Protein AF-A0A3D4B8N1-F1 (afdb_monomer_lite)

Sequence (83 aa):
GSTLLFGEALIHATGLIRSDRERVILIGGYTPTMFQAWNGQEPSPAFIERIPEHLKPLISGSDRWQWQRRSRPLDMQVETEEN

Secondary structure (DSSP, 8-state):
-------TT----PPPP-SSS-----------TTSPPPTT-PPPHHHHTTS-TTTHHHHH-TTTT--------TT--------

Structure (mmCIF, N/CA/C/O backbone):
data_AF-A0A3D4B8N1-F1
#
_entry.id   AF-A0A3D4B8N1-F1
#
loop_
_atom_site.group_PDB
_atom_site.id
_atom_site.type_symbol
_atom_site.label_atom_id
_atom_site.label_alt_id
_atom_site.label_comp_id
_atom_site.label_asym_id
_atom_site.label_entity_id
_atom_site.label_seq_id
_atom_site.pdbx_PDB_ins_code
_atom_site.Cartn_x
_atom_site.Cartn_y
_atom_site.Cartn_z
_atom_site.occupancy
_atom_site.B_iso_or_equiv
_atom_site.auth_seq_id
_atom_site.auth_comp_id
_atom_site.auth_asym_id
_atom_site.auth_atom_id
_atom_site.pdbx_PDB_model_num
ATOM 1 N N . GLY A 1 1 ? -10.163 -13.342 5.146 1.00 86.56 1 GLY A N 1
ATOM 2 C CA . GLY A 1 1 ? -10.456 -12.026 5.748 1.00 86.56 1 GLY A CA 1
ATOM 3 C C . GLY A 1 1 ? -11.293 -11.231 4.775 1.00 86.56 1 GLY A C 1
ATOM 4 O O . GLY A 1 1 ? -11.134 -11.441 3.580 1.00 86.56 1 GLY A O 1
ATOM 5 N N . SER A 1 2 ? -12.199 -10.384 5.257 1.00 94.69 2 SER A N 1
ATOM 6 C CA . SER A 1 2 ? -12.960 -9.487 4.377 1.00 94.69 2 SER A CA 1
ATOM 7 C C . SER A 1 2 ? -12.076 -8.335 3.900 1.00 94.69 2 SER A C 1
ATOM 9 O O . SER A 1 2 ? -11.244 -7.849 4.666 1.00 94.69 2 SER A O 1
ATOM 11 N N . THR A 1 3 ? -12.292 -7.879 2.666 1.00 95.75 3 THR A N 1
ATOM 12 C CA . THR A 1 3 ? -11.557 -6.759 2.062 1.00 95.75 3 THR A CA 1
ATOM 13 C C . THR A 1 3 ? -12.527 -5.645 1.695 1.00 95.75 3 THR A C 1
ATOM 15 O O . THR A 1 3 ? -13.576 -5.902 1.108 1.00 95.75 3 THR A O 1
ATOM 18 N N . LEU A 1 4 ? -12.162 -4.404 2.019 1.00 94.62 4 LEU A N 1
ATOM 19 C CA . LEU A 1 4 ? -12.836 -3.202 1.540 1.00 94.62 4 LEU A CA 1
ATOM 20 C C . LEU A 1 4 ? -11.969 -2.568 0.446 1.00 94.62 4 LEU A C 1
ATOM 22 O O . LEU A 1 4 ? -10.843 -2.164 0.726 1.00 94.62 4 LEU A O 1
ATOM 26 N N . LEU A 1 5 ? -12.493 -2.484 -0.778 1.00 95.50 5 LEU A N 1
ATOM 27 C CA . LEU A 1 5 ? -11.869 -1.762 -1.888 1.00 95.50 5 LEU A CA 1
ATOM 28 C C . LEU A 1 5 ? -12.618 -0.451 -2.113 1.00 95.50 5 LEU A C 1
ATOM 30 O O . LEU A 1 5 ? -13.844 -0.443 -2.208 1.00 95.50 5 LEU A O 1
ATOM 34 N N . PHE A 1 6 ? -11.882 0.645 -2.228 1.00 95.12 6 PHE A N 1
ATOM 35 C CA . PHE A 1 6 ? -12.443 1.947 -2.553 1.00 95.12 6 PHE A CA 1
ATOM 36 C C . PHE A 1 6 ? -11.511 2.726 -3.476 1.00 95.12 6 PHE A C 1
ATOM 38 O O . PHE A 1 6 ? -10.304 2.499 -3.496 1.00 95.12 6 PHE A O 1
ATOM 45 N N . GLY A 1 7 ? -12.098 3.625 -4.267 1.00 93.88 7 GLY A N 1
ATOM 46 C CA . GLY A 1 7 ? -11.348 4.529 -5.134 1.00 93.88 7 GLY A CA 1
ATOM 47 C C . GLY A 1 7 ? -10.765 5.713 -4.364 1.00 93.88 7 GLY A C 1
ATOM 48 O O . GLY A 1 7 ? -11.257 6.073 -3.297 1.00 93.88 7 GLY A O 1
ATOM 49 N N . GLU A 1 8 ? -9.757 6.353 -4.954 1.00 91.19 8 GLU A N 1
ATOM 50 C CA . GLU A 1 8 ? -9.018 7.480 -4.365 1.00 91.19 8 GLU A CA 1
ATOM 51 C C . GLU A 1 8 ? -9.926 8.626 -3.884 1.00 91.19 8 GLU A C 1
ATOM 53 O O . GLU A 1 8 ? -9.705 9.190 -2.818 1.00 91.19 8 GLU A O 1
ATOM 58 N N . ALA A 1 9 ? -10.990 8.933 -4.628 1.00 94.44 9 ALA A N 1
ATOM 59 C CA . ALA A 1 9 ? -11.890 10.045 -4.322 1.00 94.44 9 ALA A CA 1
ATOM 60 C C . ALA A 1 9 ? -12.923 9.753 -3.212 1.00 94.44 9 ALA A C 1
ATOM 62 O O . ALA A 1 9 ? -13.748 10.618 -2.907 1.00 94.44 9 ALA A O 1
ATOM 63 N N . LEU A 1 10 ? -12.939 8.551 -2.621 1.00 96.12 10 LEU A N 1
ATOM 64 C CA . LEU A 1 10 ? -13.893 8.236 -1.559 1.00 96.12 10 LEU A CA 1
ATOM 65 C C . LEU A 1 10 ? -13.571 9.052 -0.300 1.00 96.12 10 LEU A C 1
ATOM 67 O O . LEU A 1 10 ? -12.522 8.870 0.313 1.00 96.12 10 LEU A O 1
ATOM 71 N N . ILE A 1 11 ? -14.512 9.878 0.155 1.00 96.69 11 ILE A N 1
ATOM 72 C CA . ILE A 1 11 ? -14.431 10.503 1.479 1.00 96.69 11 ILE A CA 1
ATOM 73 C C . ILE A 1 11 ? -14.669 9.419 2.532 1.00 96.69 11 ILE A C 1
ATOM 75 O O . ILE A 1 11 ? -15.733 8.801 2.570 1.00 96.69 11 ILE A O 1
ATOM 79 N N . HIS A 1 12 ? -13.684 9.186 3.393 1.00 94.69 12 HIS A N 1
ATOM 80 C CA . HIS A 1 12 ? -13.751 8.165 4.432 1.00 94.69 12 HIS A CA 1
ATOM 81 C C . HIS A 1 12 ? -12.976 8.591 5.682 1.00 94.69 12 HIS A C 1
ATOM 83 O O . HIS A 1 12 ? -12.142 9.493 5.646 1.00 94.69 12 HIS A O 1
ATOM 89 N N . ALA A 1 13 ? -13.271 7.934 6.804 1.00 94.62 13 ALA A N 1
ATOM 90 C CA . ALA A 1 13 ? -12.569 8.121 8.065 1.00 94.62 13 ALA A CA 1
ATOM 91 C C . ALA A 1 13 ? -12.599 6.831 8.889 1.00 94.62 13 ALA A C 1
ATOM 93 O O . ALA A 1 13 ? -13.521 6.017 8.788 1.00 94.62 13 ALA A O 1
ATOM 94 N N . THR A 1 14 ? -11.601 6.664 9.750 1.00 93.06 14 THR A N 1
ATOM 95 C CA . THR A 1 14 ? -11.557 5.555 10.700 1.00 93.06 14 THR A CA 1
ATOM 96 C C . THR A 1 14 ? -12.609 5.757 11.794 1.00 93.06 14 THR A C 1
ATOM 98 O O . THR A 1 14 ? -12.623 6.780 12.473 1.00 93.06 14 THR A O 1
ATOM 101 N N . GLY A 1 15 ? -13.486 4.770 12.000 1.00 93.81 15 GLY A N 1
ATOM 102 C CA . GLY A 1 15 ? -14.504 4.835 13.055 1.00 93.81 15 GLY A CA 1
ATOM 103 C C . GLY A 1 15 ? -13.916 4.729 14.469 1.00 93.81 15 GLY A C 1
ATOM 104 O O . GLY A 1 15 ? -12.916 4.036 14.671 1.00 93.81 15 GLY A O 1
ATOM 105 N N . LEU A 1 16 ? -14.572 5.353 15.454 1.00 95.56 16 LEU A N 1
ATOM 106 C CA . LEU A 1 16 ? -14.193 5.297 16.873 1.00 95.56 16 LEU A CA 1
ATOM 107 C C . LEU A 1 16 ? -14.186 3.851 17.407 1.00 95.56 16 LEU A C 1
ATOM 109 O O . LEU A 1 16 ? -15.152 3.112 17.210 1.00 95.56 16 LEU A O 1
ATOM 113 N N . ILE A 1 17 ? -13.126 3.465 18.123 1.00 96.31 17 ILE A N 1
ATOM 114 C CA . ILE A 1 17 ? -13.059 2.184 18.842 1.00 96.31 17 ILE A CA 1
ATOM 115 C C . ILE A 1 17 ? -13.859 2.324 20.143 1.00 96.31 17 ILE A C 1
ATOM 117 O O . ILE A 1 17 ? -13.581 3.205 20.950 1.00 96.31 17 ILE A O 1
ATOM 121 N N . ARG A 1 18 ? -14.880 1.479 20.329 1.00 97.25 18 ARG A N 1
ATOM 122 C CA . ARG A 1 18 ? -15.783 1.501 21.501 1.00 97.25 18 ARG A CA 1
ATOM 123 C C . ARG A 1 18 ? -15.627 0.287 22.424 1.00 97.25 18 ARG A C 1
ATOM 125 O O . ARG A 1 18 ? -16.417 0.117 23.344 1.00 97.25 18 ARG A O 1
ATOM 132 N N . SER A 1 19 ? -14.651 -0.569 22.146 1.00 97.06 19 SER A N 1
ATOM 133 C CA . SER A 1 19 ? -14.324 -1.760 22.931 1.00 97.06 19 SER A CA 1
ATOM 134 C C . SER A 1 19 ? -12.916 -1.659 23.505 1.00 97.06 19 SER A C 1
ATOM 136 O O . SER A 1 19 ? -12.114 -0.853 23.049 1.00 97.06 19 SER A O 1
ATOM 138 N N . ASP A 1 20 ? -12.608 -2.545 24.441 1.00 97.12 20 ASP A N 1
ATOM 139 C CA . ASP A 1 20 ? -11.266 -2.830 24.960 1.00 97.12 20 ASP A CA 1
ATOM 140 C C . ASP A 1 20 ? -10.396 -3.672 24.004 1.00 97.12 20 ASP A C 1
ATOM 142 O O . ASP A 1 20 ? -9.197 -3.824 24.213 1.00 97.12 20 ASP A O 1
ATOM 146 N N . ARG A 1 21 ? -10.991 -4.214 22.937 1.00 96.44 21 ARG A N 1
ATOM 147 C CA . ARG A 1 21 ? -10.291 -4.976 21.895 1.00 96.44 21 ARG A CA 1
ATOM 148 C C . ARG A 1 21 ? -9.577 -4.073 20.890 1.00 96.44 21 ARG A C 1
ATOM 150 O O . ARG A 1 21 ? -10.167 -3.117 20.381 1.00 96.44 21 ARG A O 1
ATOM 157 N N . GLU A 1 22 ? -8.353 -4.451 20.529 1.00 95.31 22 GLU A N 1
ATOM 158 C CA . GLU A 1 22 ? -7.599 -3.821 19.444 1.00 95.31 22 GLU A CA 1
ATOM 159 C C . GLU A 1 22 ? -8.221 -4.113 18.070 1.00 95.31 22 GLU A C 1
ATOM 161 O O . GLU A 1 22 ? -8.704 -5.215 17.796 1.00 95.31 22 GLU A O 1
ATOM 166 N N . ARG A 1 23 ? -8.177 -3.118 17.175 1.00 95.25 23 ARG A N 1
ATOM 167 C CA . ARG A 1 23 ? -8.544 -3.271 15.762 1.00 95.25 23 ARG A CA 1
ATOM 168 C C . ARG A 1 23 ? -7.309 -3.067 14.897 1.00 95.25 23 ARG A C 1
ATOM 170 O O . ARG A 1 23 ? -6.813 -1.948 14.796 1.00 95.25 23 ARG A O 1
ATOM 177 N N . VAL A 1 24 ? -6.887 -4.127 14.218 1.00 94.38 24 VAL A N 1
ATOM 178 C CA . VAL A 1 24 ? -5.781 -4.105 13.254 1.00 94.38 24 VAL A CA 1
ATOM 179 C C . VAL A 1 24 ? -6.344 -4.128 11.837 1.00 94.38 24 VAL A C 1
ATOM 181 O O . VAL A 1 24 ? -7.246 -4.908 11.533 1.00 94.38 24 VAL A O 1
ATOM 184 N N . ILE A 1 25 ? -5.812 -3.266 10.972 1.00 94.19 25 ILE A N 1
ATOM 185 C CA . ILE A 1 25 ? -6.108 -3.242 9.538 1.00 94.19 25 ILE A CA 1
ATOM 186 C C . ILE A 1 25 ? -4.797 -3.224 8.754 1.00 94.19 25 ILE A C 1
ATOM 188 O O . ILE A 1 25 ? -3.826 -2.609 9.190 1.00 94.19 25 ILE A O 1
ATOM 192 N N . LEU A 1 26 ? -4.781 -3.883 7.596 1.00 94.31 26 LEU A N 1
ATOM 193 C CA . LEU A 1 26 ? -3.724 -3.722 6.602 1.00 94.31 26 LEU A CA 1
ATOM 194 C C . LEU A 1 26 ? -4.255 -2.815 5.498 1.00 94.31 26 LEU A C 1
ATOM 196 O O . LEU A 1 26 ? -5.290 -3.111 4.901 1.00 94.31 26 LEU A O 1
ATOM 200 N N . ILE A 1 27 ? -3.559 -1.710 5.246 1.00 91.56 27 ILE A N 1
ATOM 201 C CA . ILE A 1 27 ? -3.901 -0.771 4.180 1.00 91.56 27 ILE A CA 1
ATOM 202 C C . ILE A 1 27 ? -2.868 -0.941 3.072 1.00 91.56 27 ILE A C 1
ATOM 204 O O . ILE A 1 27 ? -1.679 -0.726 3.294 1.00 91.56 27 ILE A O 1
ATOM 208 N N . GLY A 1 28 ? -3.334 -1.335 1.889 1.00 89.00 28 GLY A N 1
ATOM 209 C CA . GLY A 1 28 ? -2.539 -1.379 0.667 1.00 89.00 28 GLY A CA 1
ATOM 210 C C . GLY A 1 28 ? -3.082 -0.370 -0.335 1.00 89.00 28 GLY A C 1
ATOM 211 O O . GLY A 1 28 ? -4.283 -0.355 -0.604 1.00 89.00 28 GLY A O 1
ATOM 212 N N . GLY A 1 29 ? -2.205 0.475 -0.870 1.00 86.94 29 GLY A N 1
ATOM 213 C CA . GLY A 1 29 ? -2.522 1.370 -1.977 1.00 86.94 29 GLY A CA 1
ATOM 214 C C . GLY A 1 29 ? -2.007 0.788 -3.288 1.00 86.94 29 GLY A C 1
ATOM 215 O O . GLY A 1 29 ? -0.862 0.350 -3.353 1.00 86.94 29 GLY A O 1
ATOM 216 N N . TYR A 1 30 ? -2.839 0.812 -4.327 1.00 86.00 30 TYR A N 1
ATOM 217 C CA . TYR A 1 30 ? -2.423 0.498 -5.691 1.00 86.00 30 TYR A CA 1
ATOM 218 C C . TYR A 1 30 ? -2.566 1.754 -6.528 1.00 86.00 30 TYR A C 1
ATOM 220 O O . TYR A 1 30 ? -3.672 2.255 -6.730 1.00 86.00 30 TYR A O 1
ATOM 228 N N . THR A 1 31 ? -1.441 2.261 -7.007 1.00 84.12 31 THR A N 1
ATOM 229 C CA . THR A 1 31 ? -1.389 3.428 -7.878 1.00 84.12 31 THR A CA 1
ATOM 230 C C . THR A 1 31 ? -0.856 3.019 -9.249 1.00 84.12 31 THR A C 1
ATOM 232 O O . THR A 1 31 ? -0.166 2.004 -9.383 1.00 84.12 31 THR A O 1
ATOM 235 N N . PRO A 1 32 ? -1.179 3.779 -10.306 1.00 82.44 32 PRO A N 1
ATOM 236 C CA . PRO A 1 32 ? -0.501 3.632 -11.587 1.00 82.44 32 PRO A CA 1
ATOM 237 C C . PRO A 1 32 ? 1.025 3.733 -11.427 1.00 82.44 32 PRO A C 1
ATOM 239 O O . PRO A 1 32 ? 1.508 4.562 -10.661 1.00 82.44 32 PRO A O 1
ATOM 242 N N . THR A 1 33 ? 1.789 2.966 -12.208 1.00 81.00 33 THR A N 1
ATOM 243 C CA . THR A 1 33 ? 3.268 2.887 -12.137 1.00 81.00 33 THR A CA 1
ATOM 244 C C . THR A 1 33 ? 3.994 4.216 -12.378 1.00 81.00 33 THR A C 1
ATOM 246 O O . THR A 1 33 ? 5.182 4.340 -12.093 1.00 81.00 33 THR A O 1
ATOM 249 N N . MET A 1 34 ? 3.294 5.226 -12.903 1.00 81.69 34 MET A N 1
ATOM 250 C CA . MET A 1 34 ? 3.800 6.596 -13.045 1.00 81.69 34 MET A CA 1
ATOM 251 C C . MET A 1 34 ? 3.953 7.318 -11.701 1.00 81.69 34 MET A C 1
ATOM 253 O O . MET A 1 34 ? 4.730 8.266 -11.611 1.00 81.69 34 MET A O 1
ATOM 257 N N . PHE A 1 35 ? 3.257 6.864 -10.657 1.00 81.69 35 PHE A N 1
ATOM 258 C CA . PHE A 1 35 ? 3.472 7.323 -9.292 1.00 81.69 35 PHE A CA 1
ATOM 259 C C . PHE A 1 35 ? 4.617 6.530 -8.665 1.00 81.69 35 PHE A C 1
ATOM 261 O O . PHE A 1 35 ? 4.655 5.304 -8.732 1.00 81.69 35 PHE A O 1
ATOM 268 N N . GLN A 1 36 ? 5.565 7.243 -8.068 1.00 75.00 36 GLN A N 1
ATOM 269 C CA . GLN A 1 36 ? 6.663 6.639 -7.321 1.00 75.00 36 GLN A CA 1
ATOM 270 C C . GLN A 1 36 ? 6.266 6.473 -5.854 1.00 75.00 36 GLN A C 1
ATOM 272 O O . GLN A 1 36 ? 5.392 7.189 -5.355 1.00 75.00 36 GLN A O 1
ATOM 277 N N . ALA A 1 37 ? 6.930 5.545 -5.164 1.00 78.62 37 ALA A N 1
ATOM 278 C CA . ALA A 1 37 ? 6.866 5.494 -3.711 1.00 78.62 37 ALA A CA 1
ATOM 279 C C . ALA A 1 37 ? 7.303 6.845 -3.118 1.00 78.62 37 ALA A C 1
ATOM 281 O O . ALA A 1 37 ? 8.060 7.599 -3.733 1.00 78.62 37 ALA A O 1
ATOM 282 N N . TRP A 1 38 ? 6.821 7.163 -1.916 1.00 78.38 38 TRP A N 1
ATOM 283 C CA . TRP A 1 38 ? 7.383 8.288 -1.175 1.00 78.38 38 TRP A CA 1
ATOM 284 C C . TRP A 1 38 ? 8.863 8.044 -0.892 1.00 78.38 38 TRP A C 1
ATOM 286 O O . TRP A 1 38 ? 9.253 6.916 -0.605 1.00 78.38 38 TRP A O 1
ATOM 296 N N . ASN A 1 39 ? 9.663 9.111 -0.934 1.00 81.31 39 ASN A N 1
ATOM 297 C CA . ASN A 1 39 ? 11.104 9.028 -0.709 1.00 81.31 39 ASN A CA 1
ATOM 298 C C . ASN A 1 39 ? 11.416 8.277 0.594 1.00 81.31 39 ASN A C 1
ATOM 300 O O . ASN A 1 39 ? 10.959 8.672 1.671 1.00 81.31 39 ASN A O 1
ATOM 304 N N . GLY A 1 40 ? 12.216 7.217 0.499 1.00 85.50 40 GLY A N 1
ATOM 305 C CA . GLY A 1 40 ? 12.588 6.360 1.626 1.00 85.50 40 GLY A CA 1
ATOM 306 C C . GLY A 1 40 ? 11.578 5.254 1.950 1.00 85.50 40 GLY A C 1
ATOM 307 O O . GLY A 1 40 ? 11.754 4.555 2.946 1.00 85.50 40 GLY A O 1
ATOM 308 N N . GLN A 1 41 ? 10.523 5.100 1.149 1.00 86.50 41 GLN A N 1
ATOM 309 C CA . GLN A 1 41 ? 9.549 4.004 1.221 1.00 86.50 41 GLN A CA 1
ATOM 310 C C . GLN A 1 41 ? 9.669 3.057 0.018 1.00 86.50 41 GLN A C 1
AT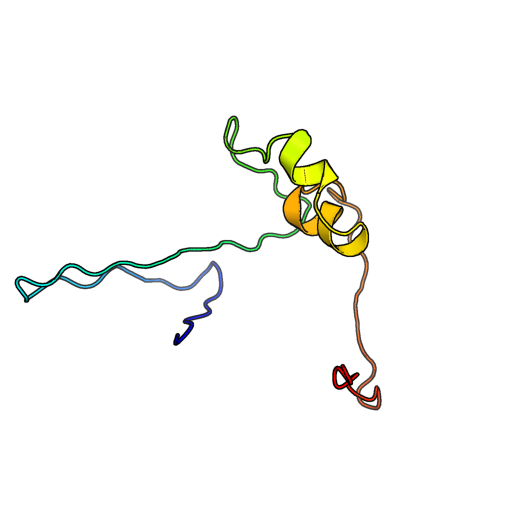OM 312 O O . GLN A 1 41 ? 8.785 2.234 -0.221 1.00 86.50 41 GLN A O 1
ATOM 317 N N . GLU A 1 42 ? 10.739 3.174 -0.768 1.00 88.50 42 GLU A N 1
ATOM 318 C CA . GLU A 1 42 ? 10.987 2.284 -1.889 1.00 88.50 42 GLU A CA 1
ATOM 319 C C . GLU A 1 42 ? 11.230 0.850 -1.390 1.00 88.50 42 GLU A C 1
ATOM 321 O O . GLU A 1 42 ? 11.918 0.635 -0.384 1.00 88.50 42 GLU A O 1
ATOM 326 N N . PRO A 1 43 ? 10.709 -0.163 -2.099 1.00 88.94 43 PRO A N 1
ATOM 327 C CA . PRO A 1 43 ? 11.057 -1.543 -1.812 1.00 88.94 43 PRO A CA 1
ATOM 328 C C . PRO A 1 43 ? 12.566 -1.746 -1.964 1.00 88.94 43 PRO A C 1
ATOM 330 O O . PRO A 1 43 ? 13.188 -1.264 -2.913 1.00 88.94 43 PRO A O 1
ATOM 333 N N . SER A 1 44 ? 13.164 -2.498 -1.040 1.00 92.31 44 SER A N 1
ATOM 334 C CA . SER A 1 44 ? 14.596 -2.782 -1.112 1.00 92.31 44 SER A CA 1
ATOM 335 C C . SER A 1 44 ? 14.935 -3.592 -2.376 1.00 92.31 44 SER A C 1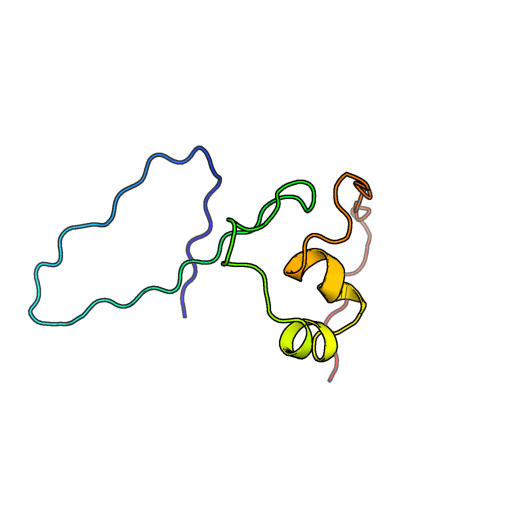
ATOM 337 O O . SER A 1 44 ? 14.130 -4.426 -2.806 1.00 92.31 44 SER A O 1
ATOM 339 N N . PRO A 1 45 ? 16.139 -3.429 -2.957 1.00 92.62 45 PRO A N 1
ATOM 340 C CA . PRO A 1 45 ? 16.548 -4.210 -4.127 1.00 92.62 45 PRO A CA 1
ATOM 341 C C . PRO A 1 45 ? 16.448 -5.724 -3.896 1.00 92.62 45 PRO A C 1
ATOM 343 O O . PRO A 1 45 ? 15.885 -6.444 -4.716 1.00 92.62 45 PRO A O 1
ATOM 346 N N . ALA A 1 46 ? 16.877 -6.189 -2.717 1.00 95.75 46 ALA A N 1
ATOM 347 C CA . ALA A 1 46 ? 16.801 -7.596 -2.324 1.00 95.75 46 ALA A CA 1
ATOM 348 C C . ALA A 1 46 ? 15.359 -8.129 -2.232 1.00 95.75 46 ALA A C 1
ATOM 350 O O . ALA A 1 46 ? 15.131 -9.326 -2.404 1.00 95.75 46 ALA A O 1
ATOM 351 N N . PHE A 1 47 ? 14.380 -7.265 -1.939 1.00 94.00 47 PHE A N 1
ATOM 352 C CA . PHE A 1 47 ? 12.970 -7.638 -1.997 1.00 94.00 47 PHE A CA 1
ATOM 353 C C . PHE A 1 47 ? 12.511 -7.775 -3.449 1.00 94.00 47 PHE A C 1
ATOM 355 O O . PHE A 1 47 ? 11.954 -8.810 -3.805 1.00 94.00 47 PHE A O 1
ATOM 362 N N . ILE A 1 48 ? 12.811 -6.786 -4.296 1.00 93.62 48 ILE A N 1
ATOM 363 C CA . ILE A 1 48 ? 12.441 -6.789 -5.719 1.00 93.62 48 ILE A CA 1
ATOM 364 C C . ILE A 1 48 ? 13.006 -8.003 -6.462 1.00 93.62 48 ILE A C 1
ATOM 366 O O . ILE A 1 48 ? 12.301 -8.600 -7.271 1.00 93.62 48 ILE A O 1
ATOM 370 N N . GLU A 1 49 ? 14.238 -8.414 -6.168 1.00 95.06 49 GLU A N 1
ATOM 371 C CA . GLU A 1 49 ? 14.870 -9.589 -6.784 1.00 95.06 49 GLU A CA 1
ATOM 372 C C . GLU A 1 49 ? 14.090 -10.892 -6.559 1.00 95.06 49 GLU A C 1
ATOM 374 O O . GLU A 1 49 ? 14.140 -11.785 -7.402 1.00 95.06 49 GLU A O 1
ATOM 379 N N . ARG A 1 50 ? 13.335 -10.991 -5.457 1.00 96.00 50 ARG A N 1
ATOM 380 C CA . ARG A 1 50 ? 12.539 -12.176 -5.098 1.00 96.00 50 ARG A CA 1
ATOM 381 C C . ARG A 1 50 ? 11.130 -12.168 -5.690 1.00 96.00 50 ARG A C 1
ATOM 383 O O . ARG A 1 50 ? 10.429 -13.172 -5.592 1.00 96.00 50 ARG A O 1
ATOM 390 N N . ILE A 1 51 ? 10.693 -11.047 -6.261 1.00 94.88 51 ILE A N 1
ATOM 391 C CA . ILE A 1 51 ? 9.358 -10.904 -6.843 1.00 94.88 51 ILE A CA 1
ATOM 392 C C . ILE A 1 51 ? 9.325 -11.557 -8.235 1.00 94.88 51 ILE A C 1
ATOM 394 O O . ILE A 1 51 ? 10.261 -11.358 -9.013 1.00 94.88 51 ILE A O 1
ATOM 398 N N . PRO A 1 52 ? 8.258 -12.298 -8.598 1.00 94.94 52 PRO A N 1
ATOM 399 C CA . PRO A 1 52 ? 8.070 -12.793 -9.961 1.00 94.94 52 PRO A CA 1
ATOM 400 C C . PRO A 1 52 ? 8.185 -11.674 -11.004 1.00 94.94 52 PRO A C 1
ATOM 402 O O . PRO A 1 52 ? 7.629 -10.595 -10.805 1.00 94.94 52 PRO A O 1
ATOM 405 N N . GLU A 1 53 ? 8.852 -11.931 -12.136 1.00 90.88 53 GLU A N 1
ATOM 406 C CA . GLU A 1 53 ? 9.147 -10.904 -13.158 1.00 90.88 53 GLU A CA 1
ATOM 407 C C . GLU A 1 53 ? 7.918 -10.082 -13.567 1.00 90.88 53 GLU A C 1
ATOM 409 O O . GLU A 1 53 ? 7.975 -8.858 -13.641 1.00 90.88 53 GLU A O 1
ATOM 414 N N . HIS A 1 54 ? 6.768 -10.736 -13.745 1.00 87.31 54 HIS A N 1
ATOM 415 C CA . HIS A 1 54 ? 5.531 -10.077 -14.165 1.00 87.31 54 HIS A CA 1
ATOM 416 C C . HIS A 1 54 ? 4.922 -9.131 -13.108 1.00 87.31 54 HIS A C 1
ATOM 418 O O . HIS A 1 54 ? 4.062 -8.318 -13.449 1.00 87.31 54 HIS A O 1
ATOM 424 N N . LEU A 1 55 ? 5.348 -9.226 -11.843 1.00 88.25 55 LEU A N 1
ATOM 425 C CA . LEU A 1 55 ? 4.908 -8.369 -10.736 1.00 88.25 55 LEU A CA 1
ATOM 426 C C . LEU A 1 55 ? 5.928 -7.286 -10.383 1.00 88.25 55 LEU A C 1
ATOM 428 O O . LEU A 1 55 ? 5.551 -6.294 -9.758 1.00 88.25 55 LEU A O 1
ATOM 432 N N . LYS A 1 56 ? 7.200 -7.432 -10.778 1.00 90.19 56 LYS A N 1
ATOM 433 C CA . LYS A 1 56 ? 8.248 -6.449 -10.458 1.00 90.19 56 LYS A CA 1
AT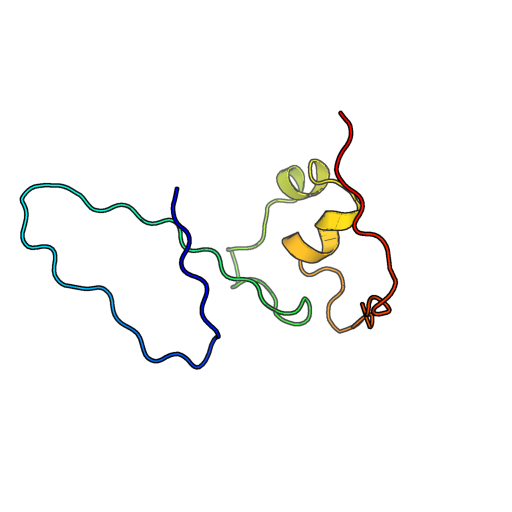OM 434 C C . LYS A 1 56 ? 7.853 -5.022 -10.843 1.00 90.19 56 LYS A C 1
ATOM 436 O O . LYS A 1 56 ? 8.032 -4.144 -9.994 1.00 90.19 56 LYS A O 1
ATOM 441 N N . PRO A 1 57 ? 7.259 -4.751 -12.023 1.00 86.56 57 PRO A N 1
ATOM 442 C CA . PRO A 1 57 ? 6.876 -3.387 -12.364 1.00 86.56 57 PRO A CA 1
ATOM 443 C C . PRO A 1 57 ? 5.751 -2.822 -11.503 1.00 86.56 57 PRO A C 1
ATOM 445 O O . PRO A 1 57 ? 5.786 -1.643 -11.161 1.00 86.56 57 PRO A O 1
ATOM 448 N N . LEU A 1 58 ? 4.797 -3.664 -11.094 1.00 83.69 58 LEU A N 1
ATOM 449 C CA . LEU A 1 58 ? 3.710 -3.272 -10.195 1.00 83.69 58 LEU A CA 1
ATOM 450 C C . LEU A 1 58 ? 4.236 -2.890 -8.805 1.00 83.69 58 LEU A C 1
ATOM 452 O O . LEU A 1 58 ? 3.747 -1.941 -8.207 1.00 83.69 58 LEU A O 1
ATOM 456 N N . ILE A 1 59 ? 5.227 -3.626 -8.297 1.00 87.56 59 ILE A N 1
ATOM 457 C CA . ILE A 1 59 ? 5.776 -3.423 -6.950 1.00 87.56 59 ILE A CA 1
ATOM 458 C C . ILE A 1 59 ? 6.807 -2.286 -6.910 1.00 87.56 59 ILE A C 1
ATOM 460 O O . ILE A 1 59 ? 6.849 -1.527 -5.948 1.00 87.56 59 ILE A O 1
ATOM 464 N N . SER A 1 60 ? 7.650 -2.169 -7.936 1.00 86.94 60 SER A N 1
ATOM 465 C CA . SER A 1 60 ? 8.732 -1.171 -7.989 1.00 86.94 60 SER A CA 1
ATOM 466 C C . SER A 1 60 ? 8.339 0.152 -8.650 1.00 86.94 60 SER A C 1
ATOM 468 O O . SER A 1 60 ? 9.068 1.132 -8.520 1.00 86.94 60 SER A O 1
ATOM 470 N N . GLY A 1 61 ? 7.244 0.187 -9.415 1.00 85.56 61 GLY A N 1
ATOM 471 C CA . GLY A 1 61 ? 6.908 1.329 -10.269 1.00 85.56 61 GLY A CA 1
ATOM 472 C C . GLY A 1 61 ? 7.858 1.506 -11.464 1.00 85.56 61 GLY A C 1
ATOM 473 O O . GLY A 1 61 ? 7.920 2.592 -12.046 1.00 85.56 61 GLY A O 1
ATOM 474 N N . SER A 1 62 ? 8.622 0.472 -11.847 1.00 85.38 62 SER A N 1
ATOM 475 C CA . SER A 1 62 ? 9.647 0.568 -12.900 1.00 85.38 62 SER A CA 1
ATOM 476 C C . SER A 1 62 ? 9.095 0.910 -14.286 1.00 85.38 62 SER A C 1
ATOM 478 O O . SER A 1 62 ? 9.821 1.494 -15.089 1.00 85.38 62 SER A O 1
ATOM 480 N N . ASP A 1 63 ? 7.822 0.603 -14.559 1.00 84.44 63 ASP A N 1
ATOM 481 C CA . ASP A 1 63 ? 7.176 0.928 -15.839 1.00 84.44 63 ASP A CA 1
ATOM 482 C C . ASP A 1 63 ? 6.936 2.432 -16.013 1.00 84.44 63 ASP A C 1
ATOM 484 O O . ASP A 1 63 ? 6.763 2.898 -17.139 1.00 84.44 63 ASP A O 1
ATOM 488 N N . ARG A 1 64 ? 6.979 3.22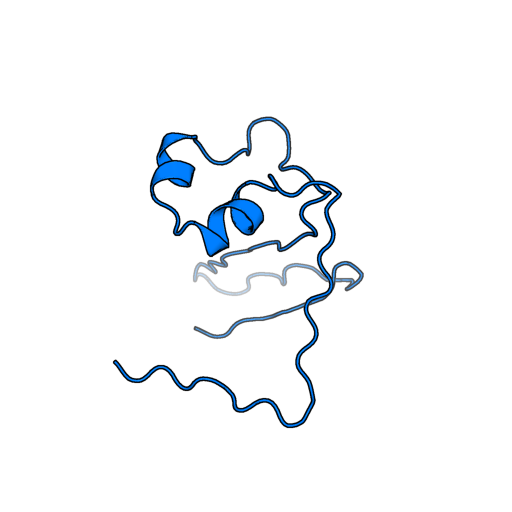7 -14.933 1.00 83.50 64 ARG A N 1
ATOM 489 C CA . ARG A 1 64 ? 6.810 4.686 -14.983 1.00 83.50 64 ARG A CA 1
ATOM 490 C C . ARG A 1 64 ? 5.588 5.053 -15.845 1.00 83.50 64 ARG A C 1
ATOM 492 O O . ARG A 1 64 ? 4.473 4.620 -15.565 1.00 83.50 64 ARG A O 1
ATOM 499 N N . TRP A 1 65 ? 5.811 5.810 -16.918 1.00 79.75 65 TRP A N 1
ATOM 500 C CA . TRP A 1 65 ? 4.801 6.310 -17.852 1.00 79.75 65 TRP A CA 1
ATOM 501 C C . TRP A 1 65 ? 4.443 5.340 -18.990 1.00 79.75 65 TRP A C 1
ATOM 503 O O . TRP A 1 65 ? 3.651 5.698 -19.859 1.00 79.75 65 TRP A O 1
ATOM 513 N N . GLN A 1 66 ? 5.008 4.130 -19.018 1.00 80.00 66 GLN A N 1
ATOM 514 C CA . GLN A 1 66 ? 4.788 3.137 -20.076 1.00 80.00 66 GLN A CA 1
ATOM 515 C C . GLN A 1 66 ? 3.448 2.409 -19.898 1.00 80.00 66 GLN A C 1
ATOM 517 O O . GLN A 1 66 ? 3.400 1.195 -19.708 1.00 80.00 66 GLN A O 1
ATOM 522 N N . TRP A 1 67 ? 2.337 3.150 -19.948 1.00 68.94 67 TRP A N 1
ATOM 523 C CA . TRP A 1 67 ? 1.006 2.575 -19.770 1.00 68.94 67 TRP A CA 1
ATOM 524 C C . TRP A 1 67 ? 0.691 1.556 -20.872 1.00 68.94 67 TRP A C 1
ATOM 526 O O . TRP A 1 67 ? 0.571 1.900 -22.047 1.00 68.94 67 TRP A O 1
ATOM 536 N N . GLN A 1 68 ? 0.523 0.293 -20.480 1.00 72.50 68 GLN A N 1
ATOM 537 C CA . GLN A 1 68 ? 0.085 -0.776 -21.371 1.00 72.50 68 GLN A CA 1
ATOM 538 C C . GLN A 1 68 ? -1.419 -0.969 -21.217 1.00 72.50 68 GLN A C 1
ATOM 540 O O . GLN A 1 68 ? -1.912 -1.298 -20.134 1.00 72.50 68 GLN A O 1
ATOM 545 N N . ARG A 1 69 ? -2.167 -0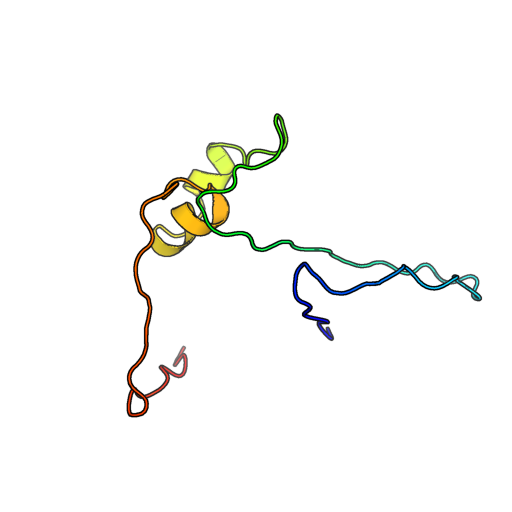.814 -22.312 1.00 71.12 69 ARG A N 1
ATOM 546 C CA . ARG A 1 69 ? -3.595 -1.129 -22.319 1.00 71.12 69 ARG A CA 1
ATOM 547 C C . ARG A 1 69 ? -3.775 -2.627 -22.081 1.00 71.12 69 ARG A C 1
ATOM 549 O O . ARG A 1 69 ? -3.577 -3.433 -22.984 1.00 71.12 69 ARG A O 1
ATOM 556 N N . ARG A 1 70 ? -4.213 -2.997 -20.880 1.00 73.31 70 ARG A N 1
ATOM 557 C CA . ARG A 1 70 ? -4.671 -4.355 -20.569 1.00 73.31 70 ARG A CA 1
ATOM 558 C C . ARG A 1 70 ? -6.190 -4.388 -20.644 1.00 73.31 70 ARG A C 1
ATOM 560 O O . ARG A 1 70 ? -6.875 -4.002 -19.705 1.00 73.31 70 ARG A O 1
ATOM 567 N N . SER A 1 71 ? -6.717 -4.828 -21.780 1.00 79.12 71 SER A N 1
ATOM 568 C CA . SER A 1 71 ? -8.136 -5.151 -21.936 1.00 79.12 71 SER A CA 1
ATOM 569 C C . SER A 1 71 ? -8.281 -6.630 -22.236 1.00 79.12 71 SER A C 1
ATOM 571 O O . SER A 1 71 ? -7.514 -7.171 -23.027 1.00 79.12 71 SER A O 1
ATOM 573 N N . ARG A 1 72 ? -9.280 -7.260 -21.626 1.00 78.81 72 ARG A N 1
ATOM 574 C CA . ARG A 1 72 ? -9.692 -8.619 -21.964 1.00 78.81 72 ARG A CA 1
ATOM 575 C C . ARG A 1 72 ? -10.932 -8.520 -22.853 1.00 78.81 72 ARG A C 1
ATOM 577 O O . ARG A 1 72 ? -11.798 -7.698 -22.538 1.00 78.81 72 ARG A O 1
ATOM 584 N N . PRO A 1 73 ? -11.021 -9.267 -23.961 1.00 84.81 73 PRO A N 1
ATOM 585 C CA . PRO A 1 73 ? -12.267 -9.358 -24.704 1.00 84.81 73 PRO A CA 1
ATOM 586 C C . PRO A 1 73 ? -13.317 -10.108 -23.865 1.00 84.81 73 PRO A C 1
ATOM 588 O O . PRO A 1 73 ? -12.973 -10.873 -22.964 1.00 84.81 73 PRO A O 1
ATOM 591 N N . LEU A 1 74 ? -14.603 -9.819 -24.093 1.00 85.25 74 LEU A N 1
ATOM 592 C CA . LEU A 1 74 ? -15.702 -10.312 -23.243 1.00 85.25 74 LEU A CA 1
ATOM 593 C C . LEU A 1 74 ? -15.861 -11.840 -23.278 1.00 85.25 74 LEU A C 1
ATOM 595 O O . LEU A 1 74 ? -16.429 -12.415 -22.358 1.00 85.25 74 LEU A O 1
ATOM 599 N N . ASP A 1 75 ? -15.369 -12.477 -24.333 1.00 91.19 75 ASP A N 1
ATOM 600 C CA . ASP A 1 75 ? -15.362 -13.920 -24.561 1.00 91.19 75 ASP A CA 1
ATOM 601 C C . ASP A 1 75 ? -14.084 -14.610 -24.053 1.00 91.19 75 ASP A C 1
ATOM 603 O O . ASP A 1 75 ? -13.950 -15.828 -24.181 1.00 91.19 75 ASP A O 1
ATOM 607 N N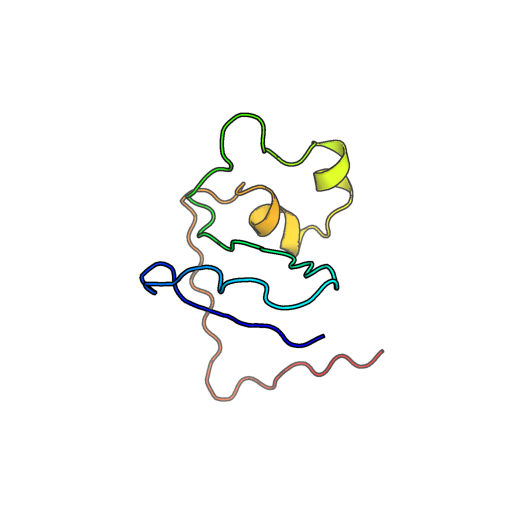 . MET A 1 76 ? -13.146 -13.862 -23.459 1.00 89.69 76 MET A N 1
ATOM 608 C CA . MET A 1 76 ? -11.930 -14.432 -22.890 1.00 89.69 76 MET A CA 1
ATOM 609 C C . MET A 1 76 ? -12.284 -15.350 -21.717 1.00 89.69 76 MET A C 1
ATOM 611 O O . MET A 1 76 ? -12.777 -14.892 -20.684 1.00 89.69 76 MET A O 1
ATOM 615 N N . GLN A 1 77 ? -12.001 -16.644 -21.870 1.00 86.00 77 GLN A N 1
ATOM 616 C CA . GLN A 1 77 ? -12.095 -17.620 -20.787 1.00 86.00 77 GLN A CA 1
ATOM 617 C C . GLN A 1 77 ? -11.202 -17.164 -19.624 1.00 86.00 77 GLN A C 1
ATOM 619 O O . GLN A 1 77 ? -10.051 -16.774 -19.827 1.00 86.00 77 GLN A O 1
ATOM 624 N N . VAL A 1 78 ? -11.744 -17.175 -18.407 1.00 79.44 78 VAL A N 1
ATOM 625 C CA . VAL A 1 78 ? -10.948 -16.920 -17.204 1.00 79.44 78 VAL A CA 1
ATOM 626 C C . VAL A 1 78 ? -10.100 -18.161 -16.967 1.00 79.44 78 VAL A C 1
ATOM 628 O O . VAL A 1 78 ? -10.657 -19.243 -16.804 1.00 79.44 78 VAL A O 1
ATOM 631 N N . GLU A 1 79 ? -8.776 -18.011 -16.948 1.00 73.19 79 GLU A N 1
ATOM 632 C CA . GLU A 1 79 ? -7.888 -19.072 -16.471 1.00 73.19 79 GLU A CA 1
ATOM 633 C C . GLU A 1 79 ? -8.256 -19.376 -15.013 1.00 73.19 79 GLU A C 1
ATOM 635 O O . GLU A 1 79 ? -8.021 -18.574 -14.108 1.00 73.19 79 GLU A O 1
ATOM 640 N N . THR A 1 80 ? -8.921 -20.506 -14.790 1.00 61.03 80 THR A N 1
ATOM 641 C CA . THR A 1 80 ? -9.047 -21.109 -13.467 1.00 61.03 80 THR A CA 1
ATOM 642 C C . THR A 1 80 ? -7.725 -21.790 -13.163 1.00 61.03 80 THR A C 1
ATOM 644 O O . THR A 1 80 ? -7.309 -22.658 -13.924 1.00 61.03 80 THR A O 1
ATOM 647 N N . GLU A 1 81 ? -7.055 -21.379 -12.086 1.00 54.84 81 GLU A N 1
ATOM 648 C CA . GLU A 1 81 ? -5.832 -22.029 -11.608 1.00 54.84 81 GLU A CA 1
ATOM 649 C C . GLU A 1 81 ? -6.110 -23.522 -11.342 1.00 54.84 81 GLU A C 1
ATOM 651 O O . GLU A 1 81 ? -6.712 -23.883 -10.331 1.00 54.84 81 GLU A O 1
ATOM 656 N N . GLU A 1 82 ? -5.697 -24.401 -12.258 1.00 48.88 82 GLU A N 1
ATOM 657 C CA . GLU A 1 82 ? -5.503 -25.823 -11.973 1.00 48.88 82 GLU A CA 1
ATOM 658 C C . GLU A 1 82 ? -4.052 -26.023 -11.516 1.00 48.88 82 GLU A C 1
ATOM 660 O O . GLU A 1 82 ? -3.142 -26.069 -12.337 1.00 48.88 82 GLU A O 1
ATOM 665 N N . ASN A 1 83 ? -3.905 -26.094 -10.188 1.00 34.78 83 ASN A N 1
ATOM 666 C CA . ASN A 1 83 ? -2.856 -26.740 -9.378 1.00 34.78 83 ASN A CA 1
ATOM 667 C C . ASN A 1 83 ? -1.379 -26.589 -9.798 1.00 34.78 83 ASN A C 1
ATOM 669 O O . ASN A 1 83 ? -0.913 -27.339 -10.685 1.00 34.78 83 ASN A O 1
#

Foldseek 3Di:
DDDDDDDPPDDDDDDDDPDPDDDDDDDDDFDQLLDADDVPPADDPVVLVPDDPVCSCRRRSVCNPVDDDDDDPPPDDDPDDDD

Radius of gyration: 17.73 Å; chains: 1; bounding box: 33×37×50 Å

pLDDT: mean 86.42, std 11.02, range [34.78, 97.25]